Protein AF-A0A0J1DEU5-F1 (afdb_monomer)

Solvent-accessible surface area (backbone atoms only — not comparable to full-atom values): 6687 Å² total; per-residue (Å²): 137,84,91,90,86,87,87,84,80,80,67,83,76,70,78,75,77,57,91,84,40,64,64,74,37,68,69,47,44,53,52,52,51,53,51,29,33,53,48,34,14,52,49,46,26,48,51,55,50,52,54,48,52,56,52,40,75,73,45,62,92,90,36,78,75,68,42,69,74,60,47,59,59,48,52,54,51,39,45,55,50,19,44,55,43,24,75,67,50,72,81,43,57,34,57,52,51,44,59,73,70,36,57,91,81,73,76,78,79,128

pLDDT: mean 79.37, std 15.33, range [42.25, 94.75]

Structure (mmCIF, N/CA/C/O backbone):
data_AF-A0A0J1DEU5-F1
#
_entry.id   AF-A0A0J1DEU5-F1
#
loop_
_atom_site.group_PDB
_atom_site.id
_atom_site.type_symbol
_atom_site.label_atom_id
_atom_site.label_alt_id
_atom_site.label_comp_id
_atom_site.label_asym_id
_atom_site.label_entity_id
_atom_site.label_seq_id
_atom_site.pdbx_PDB_ins_code
_atom_site.Cartn_x
_atom_site.Cartn_y
_atom_site.Cartn_z
_atom_site.occupancy
_atom_site.B_iso_or_equiv
_atom_site.auth_seq_id
_atom_site.auth_comp_id
_atom_site.auth_asym_id
_atom_site.auth_atom_id
_atom_site.pdbx_PDB_model_num
ATOM 1 N N . MET A 1 1 ? -11.762 -31.891 -51.783 1.00 43.25 1 MET A N 1
ATOM 2 C CA . MET A 1 1 ? -11.118 -30.569 -51.910 1.00 43.25 1 MET A CA 1
ATOM 3 C C . MET A 1 1 ? -11.346 -29.836 -50.606 1.00 43.25 1 MET A C 1
ATOM 5 O O . MET A 1 1 ? -12.394 -30.013 -50.001 1.00 43.25 1 MET A O 1
ATOM 9 N N . GLN A 1 2 ? -10.273 -29.224 -50.136 1.00 46.03 2 GLN A N 1
ATOM 10 C CA . GLN A 1 2 ? -9.943 -28.857 -48.763 1.00 46.03 2 GLN A CA 1
ATOM 11 C C . GLN A 1 2 ? -10.456 -27.440 -48.436 1.00 46.03 2 GLN A C 1
ATOM 13 O O . GLN A 1 2 ? -10.935 -26.752 -49.331 1.00 46.03 2 GLN A O 1
ATOM 18 N N . ASP A 1 3 ? -10.293 -27.038 -47.174 1.00 42.25 3 ASP A N 1
ATOM 19 C CA . ASP A 1 3 ? -10.248 -25.648 -46.682 1.00 42.25 3 ASP A CA 1
ATOM 20 C C . ASP A 1 3 ? -11.563 -25.004 -46.211 1.00 42.25 3 ASP A C 1
ATOM 22 O O . ASP A 1 3 ? -12.228 -24.246 -46.908 1.00 42.25 3 ASP A O 1
ATOM 26 N N . GLY A 1 4 ? -11.891 -25.261 -44.940 1.00 44.59 4 GLY A N 1
ATOM 27 C CA . GLY A 1 4 ? -12.927 -24.544 -44.188 1.00 44.59 4 GLY A CA 1
ATOM 28 C C . GLY A 1 4 ? -12.643 -24.442 -42.684 1.00 44.59 4 GLY A C 1
ATOM 29 O O . GLY A 1 4 ? -13.579 -24.361 -41.896 1.00 44.59 4 GLY A O 1
ATOM 30 N N . ALA A 1 5 ? -11.377 -24.506 -42.261 1.00 48.38 5 ALA A N 1
ATOM 31 C CA . ALA A 1 5 ? -11.013 -24.512 -40.842 1.00 48.38 5 ALA A CA 1
ATOM 32 C C . ALA A 1 5 ? -9.666 -23.817 -40.592 1.00 48.38 5 ALA A C 1
ATOM 34 O O . ALA A 1 5 ? -8.685 -24.476 -40.268 1.00 48.38 5 ALA A O 1
ATOM 35 N N . ALA A 1 6 ? -9.594 -22.496 -40.770 1.00 49.72 6 ALA A N 1
ATOM 36 C CA . ALA A 1 6 ? -8.402 -21.735 -40.389 1.00 49.72 6 ALA A CA 1
ATOM 37 C C . ALA A 1 6 ? -8.687 -20.232 -40.238 1.00 49.72 6 ALA A C 1
ATOM 39 O O . ALA A 1 6 ? -8.122 -19.442 -40.979 1.00 49.72 6 ALA A O 1
ATOM 40 N N . ASP A 1 7 ? -9.557 -19.806 -39.313 1.00 49.03 7 ASP A N 1
ATOM 41 C CA . ASP A 1 7 ? -9.595 -18.368 -38.966 1.00 49.03 7 ASP A CA 1
ATOM 42 C C . ASP A 1 7 ? -10.149 -18.047 -37.563 1.00 49.03 7 ASP A C 1
ATOM 44 O O . ASP A 1 7 ? -10.826 -17.045 -37.356 1.00 49.03 7 ASP A O 1
ATOM 48 N N . LEU A 1 8 ? -9.890 -18.906 -36.568 1.00 48.91 8 LEU A N 1
ATOM 49 C CA . LEU A 1 8 ? -10.332 -18.662 -35.181 1.00 48.91 8 LEU A CA 1
ATOM 50 C C . LEU A 1 8 ? -9.198 -18.509 -34.158 1.00 48.91 8 LEU A C 1
ATOM 52 O O . LEU A 1 8 ? -9.488 -18.327 -32.982 1.00 48.91 8 LEU A O 1
ATOM 56 N N . ASP A 1 9 ? -7.928 -18.521 -34.577 1.00 49.56 9 ASP A N 1
ATOM 57 C CA . ASP A 1 9 ? -6.789 -18.494 -33.640 1.00 49.56 9 ASP A CA 1
ATOM 58 C C . ASP A 1 9 ? -5.964 -17.198 -33.676 1.00 49.56 9 ASP A C 1
ATOM 60 O O . ASP A 1 9 ? -4.837 -17.133 -33.186 1.00 49.56 9 ASP A O 1
ATOM 64 N N . LYS A 1 10 ? -6.514 -16.111 -34.231 1.00 52.38 10 LYS A N 1
ATOM 65 C CA . LYS A 1 10 ? -5.861 -14.802 -34.133 1.00 52.38 10 LYS A CA 1
ATOM 66 C C . LYS A 1 10 ? -6.138 -14.191 -32.761 1.00 52.38 10 LYS A C 1
ATOM 68 O O . LYS A 1 10 ? -6.927 -13.257 -32.626 1.00 52.38 10 LYS A O 1
ATOM 73 N N . ALA A 1 11 ? -5.463 -14.718 -31.739 1.00 52.53 11 ALA A N 1
ATOM 74 C CA . ALA A 1 11 ? -5.263 -13.993 -30.493 1.00 52.53 11 ALA A CA 1
ATOM 75 C C . ALA A 1 11 ? -4.787 -12.569 -30.839 1.00 52.53 11 ALA A C 1
ATOM 77 O O . ALA A 1 11 ? -3.959 -12.416 -31.748 1.00 52.53 11 ALA A O 1
ATOM 78 N N . PRO A 1 12 ? -5.308 -11.515 -30.185 1.00 48.41 12 PRO A N 1
ATOM 79 C CA . PRO A 1 12 ? -4.869 -10.161 -30.465 1.00 48.41 12 PRO A CA 1
ATOM 80 C C . PRO A 1 12 ? -3.375 -10.091 -30.153 1.00 48.41 12 PRO A C 1
ATOM 82 O O . PRO A 1 12 ? -2.962 -10.123 -28.995 1.00 48.41 12 PRO A O 1
ATOM 85 N N . VAL A 1 13 ? -2.557 -10.048 -31.205 1.00 51.69 13 VAL A N 1
ATOM 86 C CA . VAL A 1 13 ? -1.139 -9.719 -31.112 1.00 51.69 13 VAL A CA 1
ATOM 87 C C . VAL A 1 13 ? -1.077 -8.327 -30.506 1.00 51.69 13 VAL A C 1
ATOM 89 O O . VAL A 1 13 ? -1.387 -7.337 -31.169 1.00 51.69 13 VAL A O 1
ATOM 92 N N . ALA A 1 14 ? -0.760 -8.264 -29.212 1.00 58.12 14 ALA A N 1
ATOM 93 C CA . ALA A 1 14 ? -0.461 -7.008 -28.551 1.00 58.12 14 ALA A CA 1
ATOM 94 C C . ALA A 1 14 ? 0.622 -6.302 -29.383 1.00 58.12 14 ALA A C 1
ATOM 96 O O . ALA A 1 14 ? 1.576 -6.971 -29.801 1.00 58.12 14 ALA A O 1
ATOM 97 N N . PRO A 1 15 ? 0.474 -4.998 -29.676 1.00 57.72 15 PRO A N 1
ATOM 98 C CA . PRO A 1 15 ? 1.487 -4.276 -30.427 1.00 57.72 15 PRO A CA 1
ATOM 99 C C . PRO A 1 15 ? 2.829 -4.471 -29.721 1.00 57.72 15 PRO A C 1
ATOM 101 O O . PRO A 1 15 ? 2.924 -4.309 -28.501 1.00 57.72 15 PRO A O 1
ATOM 104 N N . ALA A 1 16 ? 3.838 -4.896 -30.484 1.00 58.84 16 ALA A N 1
ATOM 105 C CA . ALA A 1 16 ? 5.194 -5.030 -29.977 1.00 58.84 16 ALA A CA 1
ATOM 106 C C . ALA A 1 16 ? 5.588 -3.703 -29.320 1.00 58.84 16 ALA A C 1
ATOM 108 O O . ALA A 1 16 ? 5.368 -2.643 -29.906 1.00 58.84 16 ALA A O 1
ATOM 109 N N . ALA A 1 17 ? 6.098 -3.769 -28.088 1.00 60.91 17 ALA A N 1
ATOM 110 C CA . ALA A 1 17 ? 6.512 -2.582 -27.359 1.00 60.91 17 ALA A CA 1
ATOM 111 C C . ALA A 1 17 ? 7.526 -1.811 -28.213 1.00 60.91 17 ALA A C 1
ATOM 113 O O . ALA A 1 17 ? 8.549 -2.373 -28.609 1.00 60.91 17 ALA A O 1
ATOM 114 N N . ASP A 1 18 ? 7.208 -0.557 -28.533 1.00 65.00 18 ASP A N 1
ATOM 115 C CA . ASP A 1 18 ? 8.120 0.321 -29.254 1.00 65.00 18 ASP A CA 1
ATOM 116 C C . ASP A 1 18 ? 9.394 0.466 -28.403 1.00 65.00 18 ASP A C 1
ATOM 118 O O . ASP A 1 18 ? 9.293 0.872 -27.244 1.00 65.00 18 ASP A O 1
ATOM 122 N N . PRO A 1 19 ? 10.589 0.109 -28.905 1.00 62.00 19 PRO A N 1
ATOM 123 C CA . PRO A 1 19 ? 11.830 0.256 -28.147 1.00 62.00 19 PRO A CA 1
ATOM 124 C C . PRO A 1 19 ? 12.163 1.719 -27.799 1.00 62.00 19 PRO A C 1
ATOM 126 O O . PRO A 1 19 ? 13.043 1.951 -26.973 1.00 62.00 19 PRO A O 1
ATOM 129 N N . ALA A 1 20 ? 11.469 2.701 -28.391 1.00 70.75 20 ALA A N 1
ATOM 130 C CA . ALA A 1 20 ? 11.524 4.107 -27.987 1.00 70.75 20 ALA A CA 1
ATOM 131 C C . ALA A 1 20 ? 10.540 4.475 -26.853 1.00 70.75 20 ALA A C 1
ATOM 133 O O . ALA A 1 20 ? 10.569 5.606 -26.363 1.00 70.75 20 ALA A O 1
ATOM 134 N N . ASP A 1 21 ? 9.669 3.557 -26.417 1.00 78.50 21 ASP A N 1
ATOM 135 C CA . ASP A 1 21 ? 8.733 3.788 -25.317 1.00 78.50 21 ASP A CA 1
ATOM 136 C C . ASP A 1 21 ? 9.490 3.834 -23.976 1.00 78.50 21 ASP A C 1
ATOM 138 O O . ASP A 1 21 ? 10.060 2.817 -23.560 1.00 78.50 21 ASP A O 1
ATOM 142 N N . PRO A 1 22 ? 9.459 4.959 -23.236 1.00 76.81 22 PRO A N 1
ATOM 143 C CA . PRO A 1 22 ? 10.140 5.082 -21.949 1.00 76.81 22 PRO A CA 1
ATOM 144 C C . PRO A 1 22 ? 9.659 4.058 -20.910 1.00 76.81 22 PRO A C 1
ATOM 146 O O . PRO A 1 22 ? 10.377 3.787 -19.953 1.00 76.81 22 PRO A O 1
ATOM 149 N N . ARG A 1 23 ? 8.487 3.435 -21.092 1.00 80.62 23 ARG A N 1
ATOM 150 C CA . ARG A 1 23 ? 7.979 2.369 -20.210 1.00 80.62 23 ARG A CA 1
ATOM 151 C C . ARG A 1 23 ? 8.701 1.031 -20.373 1.00 80.62 23 ARG A C 1
ATOM 153 O O . ARG A 1 23 ? 8.499 0.136 -19.556 1.00 80.62 23 ARG A O 1
ATOM 160 N N . THR A 1 24 ? 9.528 0.889 -21.407 1.00 79.12 24 THR A N 1
ATOM 161 C CA . THR A 1 24 ? 10.413 -0.269 -21.600 1.00 79.12 24 THR A CA 1
ATOM 162 C C . THR A 1 24 ? 11.774 -0.089 -20.918 1.00 79.12 24 THR A C 1
ATOM 164 O O . THR A 1 24 ? 12.494 -1.071 -20.726 1.00 79.12 24 THR A O 1
ATOM 167 N N . ASP A 1 25 ? 12.117 1.137 -20.499 1.00 86.50 25 ASP A N 1
ATOM 168 C CA . ASP A 1 25 ? 13.357 1.427 -19.783 1.00 86.50 25 ASP A CA 1
ATOM 169 C C . ASP A 1 25 ? 13.335 0.838 -18.363 1.00 86.50 25 ASP A C 1
ATOM 171 O O . ASP A 1 25 ? 12.395 1.019 -17.584 1.00 86.50 25 ASP A O 1
ATOM 175 N N . LYS A 1 26 ? 14.427 0.167 -17.985 1.00 85.00 26 LYS A N 1
ATOM 176 C CA . LYS A 1 26 ? 14.591 -0.454 -16.666 1.00 85.00 26 LYS A CA 1
ATOM 177 C C . LYS A 1 26 ? 14.527 0.567 -15.533 1.00 85.00 26 LYS A C 1
ATOM 179 O O . LYS A 1 26 ? 13.967 0.256 -14.481 1.00 85.00 26 LYS A O 1
ATOM 184 N N . ALA A 1 27 ? 15.086 1.764 -15.721 1.00 88.94 27 ALA A N 1
ATOM 185 C CA . ALA A 1 27 ? 15.052 2.793 -14.682 1.00 88.94 27 ALA A CA 1
ATOM 186 C C . ALA A 1 27 ? 13.622 3.307 -14.460 1.00 88.94 27 ALA A C 1
ATOM 188 O O . ALA A 1 27 ? 13.193 3.474 -13.313 1.00 88.94 27 ALA A O 1
ATOM 189 N N . TYR A 1 28 ? 12.857 3.480 -15.541 1.00 89.62 28 TYR A N 1
ATOM 190 C CA . TYR A 1 28 ? 11.435 3.802 -15.464 1.00 89.62 28 TYR A CA 1
ATOM 191 C C . TYR A 1 28 ? 10.642 2.708 -14.742 1.00 89.62 28 TYR A C 1
ATOM 193 O O . TYR A 1 28 ? 9.904 3.009 -13.806 1.00 89.62 28 TYR A O 1
ATOM 201 N N . VAL A 1 29 ? 10.831 1.441 -15.118 1.00 89.62 29 VAL A N 1
ATOM 202 C CA . VAL A 1 29 ? 10.138 0.291 -14.508 1.00 89.62 29 VAL A CA 1
ATOM 203 C C . VAL A 1 29 ? 10.428 0.199 -13.011 1.00 89.62 29 VAL A C 1
ATOM 205 O O . VAL A 1 29 ? 9.506 0.009 -12.218 1.00 89.62 29 VAL A O 1
ATOM 208 N N . ALA A 1 30 ? 11.683 0.392 -12.597 1.00 90.38 30 ALA A N 1
ATOM 209 C CA . ALA A 1 30 ? 12.059 0.394 -11.185 1.00 90.38 30 ALA A CA 1
ATOM 210 C C . ALA A 1 30 ? 11.387 1.539 -10.411 1.00 90.38 30 ALA A C 1
ATOM 212 O O . ALA A 1 30 ? 10.861 1.330 -9.315 1.00 90.38 30 ALA A O 1
ATOM 213 N N . LYS A 1 31 ? 11.346 2.743 -10.996 1.00 92.62 31 LYS A N 1
ATOM 214 C CA . LYS A 1 31 ? 10.664 3.897 -10.398 1.00 92.62 31 LYS A CA 1
ATOM 215 C C . LYS A 1 31 ? 9.154 3.676 -10.298 1.00 92.62 31 LYS A C 1
ATOM 217 O O . LYS A 1 31 ? 8.576 3.955 -9.251 1.00 92.62 31 LYS A O 1
ATOM 222 N N . ALA A 1 32 ? 8.530 3.159 -11.355 1.00 91.44 32 ALA A N 1
ATOM 223 C CA . ALA A 1 32 ? 7.108 2.836 -11.381 1.00 91.44 32 ALA A CA 1
ATOM 224 C C . ALA A 1 32 ? 6.762 1.760 -10.344 1.00 91.44 32 ALA A C 1
ATOM 226 O O . ALA A 1 32 ? 5.789 1.909 -9.613 1.00 91.44 32 ALA A O 1
ATOM 227 N N . THR A 1 33 ? 7.598 0.726 -10.220 1.00 91.75 33 THR A N 1
ATOM 228 C CA . THR A 1 33 ? 7.431 -0.338 -9.220 1.00 91.75 33 THR A CA 1
ATOM 229 C C . THR A 1 33 ? 7.495 0.223 -7.806 1.00 91.75 33 THR A C 1
ATOM 231 O O . THR A 1 33 ? 6.602 -0.037 -7.003 1.00 91.75 33 THR A O 1
ATOM 234 N N . LYS A 1 34 ? 8.500 1.056 -7.510 1.00 93.31 34 LYS A N 1
ATOM 235 C CA . LYS A 1 34 ? 8.613 1.711 -6.203 1.00 93.31 34 LYS A CA 1
ATOM 236 C C . LYS A 1 34 ? 7.384 2.572 -5.892 1.00 93.31 34 LYS A C 1
ATOM 238 O O . LYS A 1 34 ? 6.814 2.446 -4.814 1.00 93.31 34 LYS A O 1
ATOM 243 N N . ALA A 1 35 ? 6.949 3.393 -6.846 1.00 94.75 35 ALA A N 1
ATOM 244 C CA . ALA A 1 35 ? 5.773 4.243 -6.677 1.00 94.75 35 ALA A CA 1
ATOM 245 C C . ALA A 1 35 ? 4.485 3.428 -6.465 1.00 94.75 35 ALA A C 1
ATOM 247 O O . ALA A 1 35 ? 3.646 3.814 -5.658 1.00 94.75 35 ALA A O 1
ATOM 248 N N . ALA A 1 36 ? 4.335 2.290 -7.148 1.00 93.81 36 ALA A N 1
ATOM 249 C CA . ALA A 1 36 ? 3.183 1.408 -6.987 1.00 93.81 36 ALA A CA 1
ATOM 250 C C . ALA A 1 36 ? 3.131 0.768 -5.586 1.00 93.81 36 ALA A C 1
ATOM 252 O O . ALA A 1 36 ? 2.058 0.692 -4.992 1.00 93.81 36 ALA A O 1
ATOM 253 N N . VAL A 1 37 ? 4.281 0.364 -5.034 1.00 93.50 37 VAL A N 1
ATOM 254 C CA . VAL A 1 37 ? 4.383 -0.172 -3.661 1.00 93.50 37 VAL A CA 1
ATOM 255 C C . VAL A 1 37 ? 4.110 0.912 -2.611 1.00 93.50 37 VAL A C 1
ATOM 257 O O . VAL A 1 37 ? 3.396 0.676 -1.635 1.00 93.50 37 VAL A O 1
ATOM 260 N N . GLU A 1 38 ? 4.632 2.125 -2.807 1.00 93.81 38 GLU A N 1
ATOM 261 C CA . GLU A 1 38 ? 4.332 3.264 -1.927 1.00 93.81 38 GLU A CA 1
ATOM 262 C C . GLU A 1 38 ? 2.837 3.609 -1.967 1.00 93.81 38 GLU A C 1
ATOM 264 O O . GLU A 1 38 ? 2.212 3.766 -0.919 1.00 93.81 38 GLU A O 1
ATOM 269 N N . PHE A 1 39 ? 2.236 3.643 -3.159 1.00 94.44 39 PHE A N 1
ATOM 270 C CA . PHE A 1 39 ? 0.797 3.831 -3.324 1.00 94.44 39 PHE A CA 1
ATOM 271 C C . PHE A 1 39 ? -0.011 2.764 -2.576 1.00 94.44 39 PHE A C 1
ATOM 273 O O . PHE A 1 39 ? -0.941 3.108 -1.850 1.00 94.44 39 PHE A O 1
ATOM 280 N N . GLU A 1 40 ? 0.349 1.485 -2.708 1.00 93.06 40 GLU A N 1
ATOM 281 C CA . GLU A 1 40 ? -0.322 0.392 -1.996 1.00 93.06 40 GLU A CA 1
ATOM 282 C C . GLU A 1 40 ? -0.206 0.555 -0.471 1.00 93.06 40 GLU A C 1
ATOM 284 O O . GLU A 1 40 ? -1.193 0.373 0.241 1.00 93.06 40 GLU A O 1
ATOM 289 N N . SER A 1 41 ? 0.947 1.008 0.033 1.00 93.12 41 SER A N 1
ATOM 290 C CA . SER A 1 41 ? 1.143 1.310 1.461 1.00 93.12 41 SER A CA 1
ATOM 291 C C . SER A 1 41 ? 0.191 2.410 1.948 1.00 93.12 41 SER A C 1
ATOM 293 O O . SER A 1 41 ? -0.448 2.279 2.997 1.00 93.12 41 SER A O 1
ATOM 295 N N . PHE A 1 42 ? 0.061 3.499 1.182 1.00 93.50 42 PHE A N 1
ATOM 296 C CA . PHE A 1 42 ? -0.880 4.574 1.504 1.00 93.50 42 PHE A CA 1
ATOM 297 C C . PHE A 1 42 ? -2.330 4.102 1.426 1.00 93.50 42 PHE A C 1
ATOM 299 O O . PHE A 1 42 ? -3.126 4.437 2.300 1.00 93.50 42 PHE A O 1
ATOM 306 N N . PHE A 1 43 ? -2.663 3.297 0.419 1.00 93.88 43 PHE A N 1
ATOM 307 C CA . PHE A 1 43 ? -4.003 2.757 0.238 1.00 93.88 43 PHE A CA 1
ATOM 308 C C . PHE A 1 43 ? -4.426 1.869 1.415 1.00 93.88 43 PHE A C 1
ATOM 310 O O . PHE A 1 43 ? -5.495 2.087 1.981 1.00 93.88 43 PHE A O 1
ATOM 317 N N . ILE A 1 44 ? -3.581 0.921 1.835 1.00 93.00 44 ILE A N 1
ATOM 318 C CA . ILE A 1 44 ? -3.870 0.039 2.979 1.00 93.00 44 ILE A CA 1
ATOM 319 C C . ILE A 1 44 ? -4.032 0.863 4.257 1.00 93.00 44 ILE A C 1
ATOM 321 O O . ILE A 1 44 ? -5.018 0.690 4.969 1.00 93.00 44 ILE A O 1
ATOM 325 N N . SER A 1 45 ? -3.108 1.796 4.519 1.00 91.94 45 SER A N 1
ATOM 326 C CA . SER A 1 45 ? -3.189 2.682 5.691 1.00 91.94 45 SER A CA 1
ATOM 327 C C . SER A 1 45 ? -4.508 3.456 5.709 1.00 91.94 45 SER A C 1
ATOM 329 O O . SER A 1 45 ? -5.184 3.520 6.732 1.00 91.94 45 SER A O 1
ATOM 331 N N . HIS A 1 46 ? -4.901 4.012 4.560 1.00 93.38 46 HIS A N 1
ATOM 332 C CA . HIS A 1 46 ? -6.142 4.762 4.427 1.00 93.38 46 HIS A CA 1
ATOM 333 C C . HIS A 1 46 ? -7.374 3.879 4.655 1.00 93.38 46 HIS A C 1
ATOM 335 O O . HIS A 1 46 ? -8.284 4.285 5.370 1.00 93.38 46 HIS A O 1
ATOM 341 N N . MET A 1 47 ? -7.398 2.660 4.111 1.00 93.81 47 MET A N 1
ATOM 342 C CA . MET A 1 47 ? -8.497 1.717 4.341 1.00 93.81 47 MET A CA 1
ATOM 343 C C . MET A 1 47 ? -8.626 1.334 5.819 1.00 93.81 47 MET A C 1
ATOM 345 O O . MET A 1 47 ? -9.734 1.368 6.352 1.00 93.81 47 MET A O 1
ATOM 349 N N . LEU A 1 48 ? -7.516 1.036 6.502 1.00 92.19 48 LEU A N 1
ATOM 350 C CA . LEU A 1 48 ? -7.518 0.736 7.940 1.00 92.19 48 LEU A CA 1
ATOM 351 C C . LEU A 1 48 ? -8.052 1.917 8.762 1.00 92.19 48 LEU A C 1
ATOM 353 O O . LEU A 1 48 ? -8.919 1.738 9.623 1.00 92.19 48 LEU A O 1
ATOM 357 N N . GLN A 1 49 ? -7.606 3.131 8.438 1.00 90.56 49 GLN A N 1
ATOM 358 C CA . GLN A 1 49 ? -8.086 4.349 9.079 1.00 90.56 49 GLN A CA 1
ATOM 359 C C . GLN A 1 49 ? -9.594 4.552 8.857 1.00 90.56 49 GLN A C 1
ATOM 361 O O . GLN A 1 49 ? -10.327 4.774 9.820 1.00 90.56 49 GLN A O 1
ATOM 366 N N . GLN A 1 50 ? -10.080 4.413 7.618 1.00 92.19 50 GLN A N 1
ATOM 367 C CA . GLN A 1 50 ? -11.506 4.540 7.286 1.00 92.19 50 GLN A CA 1
ATOM 368 C C . GLN A 1 50 ? -12.364 3.492 8.009 1.00 92.19 50 GLN A C 1
ATOM 370 O O . GLN A 1 50 ? -13.430 3.816 8.538 1.00 92.19 50 GLN A O 1
ATOM 375 N N . MET A 1 51 ? -11.892 2.245 8.103 1.00 90.62 51 MET A N 1
ATOM 376 C CA . MET A 1 51 ? -12.573 1.204 8.875 1.00 90.62 51 MET A CA 1
ATOM 377 C C . MET A 1 51 ? -12.703 1.601 10.349 1.00 90.62 51 MET A C 1
ATOM 379 O O . MET A 1 51 ? -13.785 1.473 10.928 1.00 90.62 51 MET A O 1
ATOM 383 N N . ARG A 1 52 ? -11.643 2.147 10.953 1.00 86.31 52 ARG A N 1
ATOM 384 C CA . ARG A 1 52 ? -11.683 2.595 12.349 1.00 86.31 52 ARG A CA 1
ATOM 385 C C . ARG A 1 52 ? -12.581 3.811 12.551 1.00 86.31 52 ARG A C 1
ATOM 387 O O . ARG A 1 52 ? -13.318 3.846 13.532 1.00 86.31 52 ARG A O 1
ATOM 394 N N . GLU A 1 53 ? -12.549 4.783 11.645 1.00 88.19 53 GLU A N 1
ATOM 395 C CA . GLU A 1 53 ? -13.447 5.942 11.683 1.00 88.19 53 GLU A CA 1
ATOM 396 C C . GLU A 1 53 ? -14.911 5.494 11.652 1.00 88.19 53 GLU A C 1
ATOM 398 O O . GLU A 1 53 ? -15.693 5.908 12.508 1.00 88.19 53 GLU A O 1
ATOM 403 N N . SER A 1 54 ? -15.257 4.553 10.767 1.00 88.12 54 SER A N 1
ATOM 404 C CA . SER A 1 54 ? -16.609 3.988 10.710 1.00 88.12 54 SER A CA 1
ATOM 405 C C . SER A 1 54 ? -17.011 3.285 12.016 1.00 88.12 54 SER A C 1
ATOM 407 O O . SER A 1 54 ? -18.116 3.489 12.520 1.00 88.12 54 SER A O 1
ATOM 409 N N . ALA A 1 55 ? -16.094 2.523 12.624 1.00 85.81 55 ALA A N 1
ATOM 410 C CA . ALA A 1 55 ? -16.328 1.860 13.903 1.00 85.81 55 ALA A CA 1
ATOM 411 C C . ALA A 1 55 ? -16.475 2.865 15.060 1.00 85.81 55 ALA A C 1
ATOM 413 O O . ALA A 1 55 ? -17.281 2.652 15.965 1.00 85.81 55 ALA A O 1
ATOM 414 N N . ARG A 1 56 ? -15.736 3.981 15.021 1.00 84.38 56 ARG A N 1
ATOM 415 C CA . ARG A 1 56 ? -15.816 5.070 16.004 1.00 84.38 56 ARG A CA 1
ATOM 416 C C . ARG A 1 56 ? -17.148 5.811 15.925 1.00 84.38 56 ARG A C 1
ATOM 418 O O . ARG A 1 56 ? -17.717 6.113 16.970 1.00 84.38 56 ARG A O 1
ATOM 425 N N . THR A 1 57 ? -17.661 6.074 14.723 1.00 85.94 57 THR A N 1
ATOM 426 C CA . THR A 1 57 ? -18.976 6.709 14.532 1.00 85.94 57 THR A CA 1
ATOM 427 C C . THR A 1 57 ? -20.108 5.880 15.140 1.00 85.94 57 THR A C 1
ATOM 429 O O . THR A 1 57 ? -21.062 6.443 15.666 1.00 85.94 57 THR A O 1
ATOM 432 N N . LEU A 1 58 ? -19.994 4.550 15.101 1.00 86.62 58 L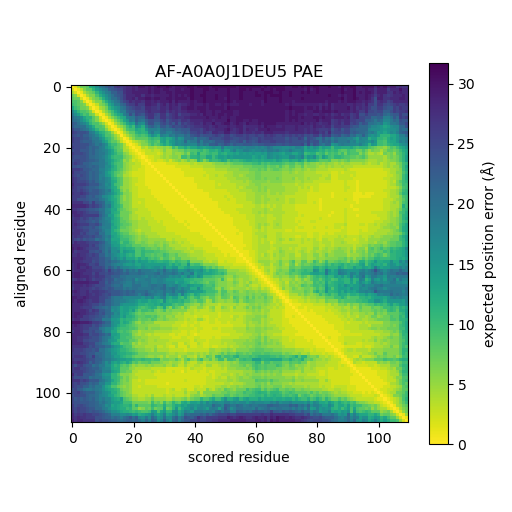EU A N 1
ATOM 433 C CA . LEU A 1 58 ? -20.988 3.628 15.658 1.00 86.62 58 LEU A CA 1
ATOM 434 C C . LEU A 1 58 ? -20.780 3.325 17.153 1.00 86.62 58 LEU A C 1
ATOM 436 O O . LEU A 1 58 ? -21.647 2.716 17.779 1.00 86.62 58 LEU A O 1
ATOM 440 N N . ALA A 1 59 ? -19.640 3.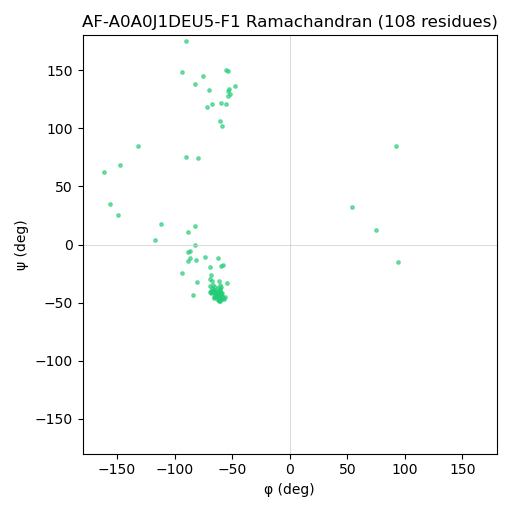709 17.730 1.00 85.56 59 ALA A N 1
ATOM 441 C CA . ALA A 1 59 ? -19.308 3.397 19.113 1.00 85.56 59 ALA A CA 1
ATOM 442 C C . ALA A 1 59 ? -20.092 4.280 20.110 1.00 85.56 59 ALA A C 1
ATOM 444 O O . ALA A 1 59 ? -20.287 5.474 19.854 1.00 85.56 59 ALA A O 1
ATOM 445 N N . PRO A 1 60 ? -20.474 3.739 21.286 1.00 85.06 60 PRO A N 1
ATOM 446 C CA . PRO A 1 60 ? -21.038 4.529 22.383 1.00 85.06 60 PRO A CA 1
ATOM 447 C C . PRO A 1 60 ? -20.133 5.710 22.764 1.00 85.06 60 PRO A C 1
ATOM 449 O O . PRO A 1 60 ? -18.913 5.612 22.631 1.00 8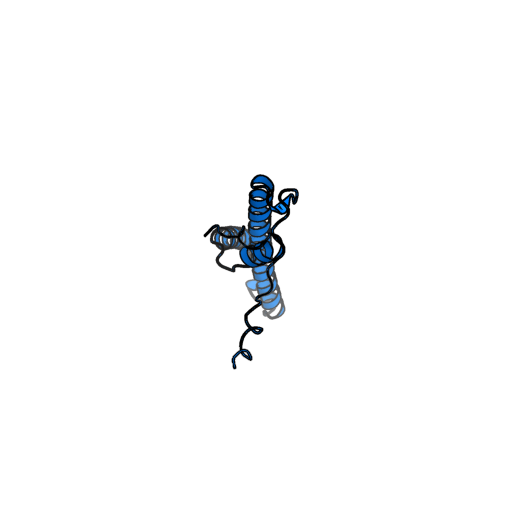5.06 60 PRO A O 1
ATOM 452 N N . GLU A 1 61 ? -20.714 6.815 23.245 1.00 79.31 61 GLU A N 1
ATOM 453 C CA . GLU A 1 61 ? -19.961 8.014 23.671 1.00 79.31 61 GLU A CA 1
ATOM 454 C C . GLU A 1 61 ? -18.883 7.704 24.718 1.00 79.31 61 GLU A C 1
ATOM 456 O O . GLU A 1 61 ? -17.788 8.255 24.659 1.00 79.31 61 GLU A O 1
ATOM 461 N N . ASP A 1 62 ? -19.142 6.726 25.582 1.00 80.88 62 ASP A N 1
ATOM 462 C CA . ASP A 1 62 ? -18.266 6.369 26.699 1.00 80.88 62 ASP A CA 1
ATOM 463 C C . ASP A 1 62 ? -17.191 5.328 26.303 1.00 80.88 62 ASP A C 1
ATOM 465 O O . ASP A 1 62 ? -16.532 4.732 27.156 1.00 80.88 62 ASP A O 1
ATOM 469 N N . SER A 1 63 ? -17.033 5.042 25.004 1.00 77.81 63 SER A N 1
ATOM 470 C CA . SER A 1 63 ? -16.132 4.001 24.498 1.00 77.81 63 SER A CA 1
ATOM 471 C C . SER A 1 63 ? -14.681 4.468 24.384 1.00 77.81 63 SER A C 1
ATOM 473 O O . SER A 1 63 ? -14.387 5.515 23.808 1.00 77.81 63 SER A O 1
ATOM 475 N N . ALA A 1 64 ? -13.745 3.600 24.779 1.00 74.25 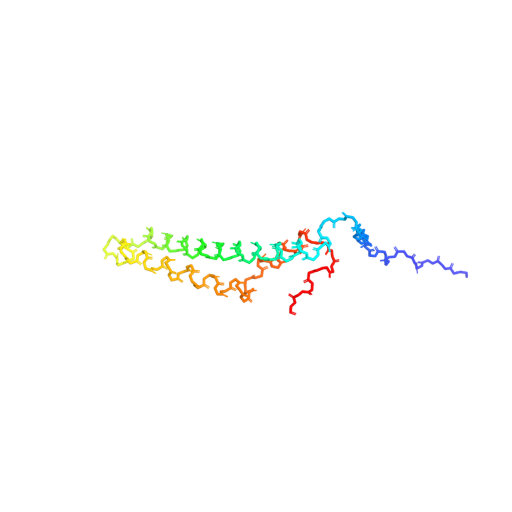64 ALA A N 1
ATOM 476 C CA . ALA A 1 64 ? -12.307 3.791 24.574 1.00 74.25 64 ALA A CA 1
ATOM 477 C C . ALA A 1 64 ? -11.902 3.971 23.091 1.00 74.25 64 ALA A C 1
ATOM 479 O O . ALA A 1 64 ? -10.822 4.478 22.801 1.00 74.25 64 ALA A O 1
ATOM 480 N N . MET A 1 65 ? -12.761 3.600 22.128 1.00 74.62 65 MET A N 1
ATOM 481 C CA . MET A 1 65 ? -12.535 3.866 20.696 1.00 74.62 65 MET A CA 1
ATOM 482 C C . MET A 1 65 ? -12.629 5.352 20.324 1.00 74.62 65 MET A C 1
ATOM 484 O O . MET A 1 65 ? -12.117 5.736 19.268 1.00 74.62 65 MET A O 1
ATOM 488 N N . LYS A 1 66 ? -13.258 6.189 21.160 1.00 78.06 66 LYS A N 1
ATOM 489 C CA . LYS A 1 66 ? -13.367 7.642 20.954 1.00 78.06 66 LYS A CA 1
ATOM 490 C C . LYS A 1 66 ? -12.199 8.437 21.544 1.00 78.06 66 LYS A C 1
ATOM 492 O O . LYS A 1 66 ? -12.106 9.629 21.267 1.00 78.06 66 LYS A O 1
ATOM 497 N N . ASP A 1 67 ? -11.287 7.796 22.279 1.00 79.12 67 ASP A N 1
ATOM 498 C CA . ASP A 1 67 ? -10.119 8.470 22.851 1.00 79.12 67 ASP A CA 1
ATOM 499 C C . ASP A 1 67 ? -9.141 8.932 21.742 1.00 79.12 67 ASP A C 1
ATOM 501 O O . ASP A 1 67 ? -8.655 8.096 20.965 1.00 79.12 67 ASP A O 1
ATOM 505 N N . PRO A 1 68 ? -8.845 10.244 21.638 1.00 71.38 68 PRO A N 1
ATOM 506 C CA . PRO A 1 68 ? -7.957 10.788 20.616 1.00 71.38 68 PRO A CA 1
ATOM 507 C C . PRO A 1 68 ? -6.488 10.361 20.778 1.00 71.38 68 PRO A C 1
ATOM 509 O O . PRO A 1 68 ? -5.810 10.181 19.767 1.00 71.38 68 PRO A O 1
ATOM 512 N N . VAL A 1 69 ? -5.997 10.133 22.002 1.00 75.44 69 VAL A N 1
ATOM 513 C CA . VAL A 1 69 ? -4.588 9.760 22.249 1.00 75.44 69 VAL A CA 1
ATOM 514 C C . VAL A 1 69 ? -4.298 8.348 21.736 1.00 75.44 69 VAL A C 1
ATOM 516 O O . VAL A 1 69 ? -3.226 8.076 21.195 1.00 75.44 69 VAL A O 1
ATOM 519 N N . ASN A 1 70 ? -5.278 7.450 21.848 1.00 76.25 70 ASN A N 1
ATOM 520 C CA . ASN A 1 70 ? -5.158 6.089 21.334 1.00 76.25 70 ASN A CA 1
ATOM 521 C C . ASN A 1 70 ? -5.148 6.058 19.792 1.00 76.25 70 ASN A C 1
ATOM 523 O O . ASN A 1 70 ? -4.503 5.194 19.202 1.00 76.25 70 ASN A O 1
ATOM 527 N N . SER A 1 71 ? -5.810 7.013 19.118 1.00 77.44 71 SER A N 1
ATOM 528 C CA . SER A 1 71 ? -5.793 7.077 17.644 1.00 77.44 71 SER A CA 1
ATOM 529 C C . SER A 1 71 ? -4.403 7.320 17.076 1.00 77.44 71 SER A C 1
ATOM 531 O O . SER A 1 71 ? -4.027 6.619 16.146 1.00 77.44 71 SER A O 1
ATOM 533 N N . ASP A 1 72 ? -3.631 8.248 17.641 1.00 83.06 72 ASP A N 1
ATOM 534 C CA . ASP A 1 72 ? -2.334 8.625 17.067 1.00 83.06 72 ASP A CA 1
ATOM 535 C C . ASP A 1 72 ? -1.329 7.464 17.122 1.00 83.06 72 ASP A C 1
ATOM 537 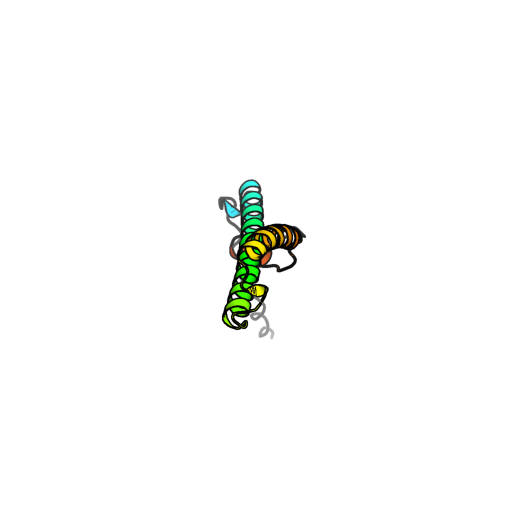O O . ASP A 1 72 ? -0.571 7.225 16.176 1.00 83.06 72 ASP A O 1
ATOM 541 N N . MET A 1 73 ? -1.338 6.695 18.220 1.00 86.31 73 MET A N 1
ATOM 542 C CA . MET A 1 73 ? -0.497 5.499 18.346 1.00 86.31 73 MET A CA 1
ATOM 543 C C . MET A 1 73 ? -0.923 4.403 17.363 1.00 86.31 73 MET A C 1
ATOM 545 O O . MET A 1 73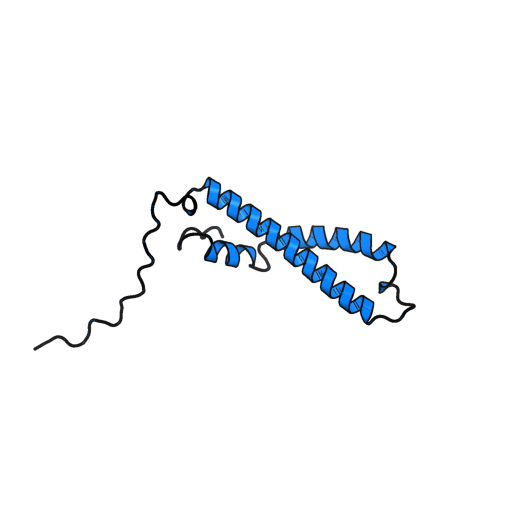 ? -0.066 3.752 16.761 1.00 86.31 73 MET A O 1
ATOM 549 N N . LEU A 1 74 ? -2.231 4.228 17.165 1.00 86.94 74 LEU A N 1
ATOM 550 C CA . LEU A 1 74 ? -2.771 3.281 16.191 1.00 86.94 74 LEU A CA 1
ATOM 551 C C . LEU A 1 74 ? -2.470 3.710 14.749 1.00 86.94 74 LEU A C 1
ATOM 553 O O . LEU A 1 74 ? -2.111 2.864 13.942 1.00 86.94 74 LEU A O 1
ATOM 557 N N . ASP A 1 75 ? -2.498 5.004 14.432 1.00 87.25 75 ASP A N 1
ATOM 558 C CA . ASP A 1 75 ? -2.147 5.525 13.105 1.00 87.25 75 ASP A CA 1
ATOM 559 C C . ASP A 1 75 ? -0.693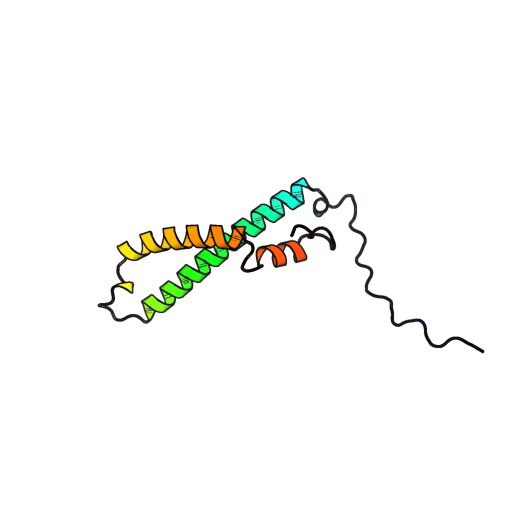 5.245 12.729 1.00 87.25 75 ASP A C 1
ATOM 561 O O . ASP A 1 75 ? -0.377 4.921 11.580 1.00 87.25 75 ASP A O 1
ATOM 565 N N . MET A 1 76 ? 0.220 5.370 13.693 1.00 89.00 76 MET A N 1
ATOM 566 C CA . MET A 1 76 ? 1.614 4.987 13.481 1.00 89.00 76 MET A CA 1
ATOM 567 C C . MET A 1 76 ? 1.747 3.476 13.260 1.00 89.00 76 MET A C 1
ATOM 569 O O . MET A 1 76 ? 2.484 3.059 12.363 1.00 89.00 76 MET A O 1
ATOM 573 N N . ALA A 1 77 ? 1.022 2.662 14.035 1.00 90.50 77 ALA A N 1
ATOM 574 C CA . ALA A 1 77 ? 1.012 1.209 13.878 1.00 90.50 77 ALA A CA 1
ATOM 575 C C . ALA A 1 77 ? 0.465 0.778 12.506 1.00 90.50 77 ALA A C 1
ATOM 577 O O . ALA A 1 77 ? 1.092 -0.041 11.830 1.00 90.50 77 ALA A O 1
ATOM 578 N N . ASP A 1 78 ? -0.632 1.386 12.057 1.00 89.06 78 ASP A N 1
ATOM 579 C CA . ASP A 1 78 ? -1.260 1.106 10.766 1.00 89.06 78 ASP A CA 1
ATOM 580 C C . ASP A 1 78 ? -0.324 1.435 9.603 1.00 89.06 78 ASP A C 1
ATOM 582 O O . ASP A 1 78 ? -0.179 0.629 8.687 1.00 89.06 78 ASP A O 1
ATOM 586 N N . LYS A 1 79 ? 0.380 2.574 9.657 1.00 91.00 79 LYS A N 1
ATOM 587 C CA . LYS A 1 79 ? 1.362 2.955 8.626 1.00 91.00 79 LYS A CA 1
ATOM 588 C C . LYS A 1 79 ? 2.518 1.960 8.533 1.00 91.00 79 LYS A C 1
ATOM 590 O O . LYS A 1 79 ? 2.939 1.608 7.430 1.00 91.00 79 LYS A O 1
ATOM 595 N N . MET A 1 80 ? 3.032 1.496 9.674 1.00 91.50 80 MET A N 1
ATOM 596 C CA . MET A 1 80 ? 4.098 0.487 9.703 1.00 91.50 80 MET A CA 1
ATOM 597 C C . MET A 1 80 ? 3.615 -0.854 9.142 1.00 91.50 80 MET A C 1
ATOM 599 O O . MET A 1 80 ? 4.299 -1.457 8.312 1.00 91.50 80 MET A O 1
ATOM 603 N N . LEU A 1 81 ? 2.425 -1.297 9.555 1.00 91.06 81 LEU A N 1
ATOM 604 C CA . LEU A 1 81 ? 1.811 -2.529 9.067 1.00 91.06 81 LEU A CA 1
ATOM 605 C C . LEU A 1 81 ? 1.556 -2.462 7.558 1.00 91.06 81 LEU A C 1
ATOM 607 O O . LEU A 1 81 ? 1.944 -3.368 6.823 1.00 91.06 81 LEU A O 1
ATOM 611 N N . ALA A 1 82 ? 0.964 -1.371 7.085 1.00 92.44 82 ALA A N 1
ATOM 612 C CA . ALA A 1 82 ? 0.664 -1.155 5.680 1.00 92.44 82 ALA A CA 1
ATOM 613 C C . ALA A 1 82 ? 1.923 -1.162 4.808 1.00 92.44 82 ALA A C 1
ATOM 615 O O . ALA A 1 82 ? 1.937 -1.816 3.766 1.00 92.44 82 ALA A O 1
ATOM 616 N N . GLY A 1 83 ? 2.998 -0.503 5.255 1.00 87.69 83 GLY A N 1
ATOM 617 C CA . GLY A 1 83 ? 4.288 -0.537 4.567 1.00 87.69 83 GLY A CA 1
ATOM 618 C C . GLY A 1 83 ? 4.855 -1.955 4.454 1.00 87.69 83 GLY A C 1
ATOM 619 O O . GLY A 1 83 ? 5.337 -2.348 3.391 1.00 87.69 83 GLY A O 1
ATOM 620 N N . HIS A 1 84 ? 4.749 -2.760 5.517 1.00 89.19 84 HIS A N 1
ATOM 621 C CA . HIS A 1 84 ? 5.184 -4.157 5.481 1.00 89.19 84 HIS A CA 1
ATOM 622 C C . HIS A 1 84 ? 4.340 -5.000 4.512 1.00 89.19 84 HIS A C 1
ATOM 624 O O . HIS A 1 84 ? 4.892 -5.726 3.684 1.00 89.19 84 HIS A O 1
ATOM 630 N N . MET A 1 85 ? 3.012 -4.870 4.563 1.00 89.19 85 MET A N 1
ATOM 631 C CA . MET A 1 85 ? 2.094 -5.625 3.702 1.00 89.19 85 MET A CA 1
ATOM 632 C C . MET A 1 85 ? 2.251 -5.275 2.217 1.00 89.19 85 MET A C 1
ATOM 634 O O . MET A 1 85 ? 2.257 -6.175 1.375 1.00 89.19 85 MET A O 1
ATOM 638 N N . ALA A 1 86 ? 2.422 -3.992 1.894 1.00 90.00 86 ALA A N 1
ATOM 639 C CA . ALA A 1 86 ? 2.684 -3.531 0.533 1.00 90.00 86 ALA A CA 1
ATOM 640 C C . ALA A 1 86 ? 4.056 -3.992 0.023 1.00 90.00 86 ALA A C 1
ATOM 642 O O . ALA A 1 86 ? 4.187 -4.440 -1.113 1.00 90.00 86 ALA A O 1
ATOM 643 N N . GLY A 1 87 ? 5.087 -3.962 0.876 1.00 85.62 87 GLY A N 1
ATOM 644 C CA . GLY A 1 87 ? 6.410 -4.490 0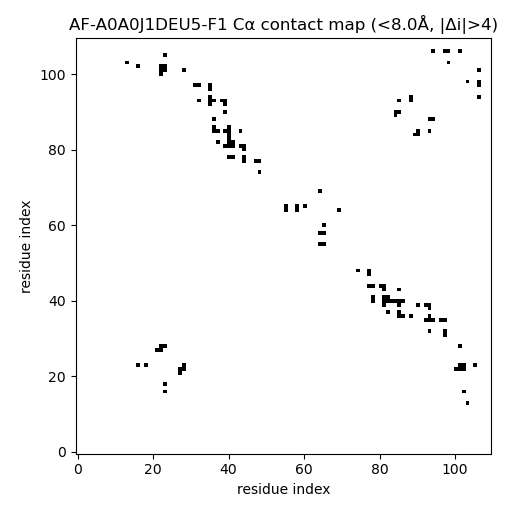.532 1.00 85.62 87 GLY A CA 1
ATOM 645 C C . GLY A 1 87 ? 6.399 -5.993 0.227 1.00 85.62 87 GLY A C 1
ATOM 646 O O . GLY A 1 87 ? 7.169 -6.454 -0.611 1.00 85.62 87 GLY A O 1
ATOM 647 N N . GLN A 1 88 ? 5.509 -6.754 0.870 1.00 88.56 88 GLN A N 1
ATOM 648 C CA . GLN A 1 88 ? 5.257 -8.167 0.556 1.00 88.56 88 GLN A CA 1
ATOM 649 C C . GLN A 1 88 ? 4.292 -8.373 -0.620 1.00 88.56 88 GLN A C 1
ATOM 651 O O . GLN A 1 88 ? 4.012 -9.515 -0.978 1.00 88.56 88 GLN A O 1
ATOM 656 N N . ARG A 1 89 ? 3.774 -7.293 -1.219 1.00 82.56 89 ARG A N 1
ATOM 657 C CA . ARG A 1 89 ? 2.790 -7.322 -2.313 1.00 82.56 89 ARG A CA 1
ATOM 658 C C . ARG A 1 89 ? 1.549 -8.156 -1.970 1.00 82.56 89 ARG A C 1
ATOM 660 O O . ARG A 1 89 ? 0.952 -8.786 -2.838 1.00 82.56 89 ARG A O 1
ATOM 667 N N . ALA A 1 90 ? 1.162 -8.176 -0.691 1.00 77.50 90 ALA A N 1
ATOM 668 C CA . ALA A 1 90 ? 0.146 -9.092 -0.170 1.00 77.50 90 ALA A CA 1
ATOM 669 C C . ALA A 1 90 ? -1.275 -8.800 -0.692 1.00 77.50 90 ALA A C 1
ATOM 671 O O . ALA A 1 90 ? -2.099 -9.709 -0.759 1.00 77.50 90 ALA A O 1
ATOM 672 N N . PHE A 1 91 ? -1.564 -7.548 -1.067 1.00 83.50 91 PHE A N 1
ATOM 673 C CA . PHE A 1 91 ? -2.865 -7.141 -1.613 1.00 83.50 91 PHE A CA 1
ATOM 674 C C . PHE A 1 91 ? -2.912 -7.166 -3.147 1.00 83.50 91 PHE A C 1
ATOM 676 O O . PHE A 1 91 ? -3.988 -7.323 -3.722 1.00 83.50 91 PHE A O 1
ATOM 683 N N . GLY A 1 92 ? -1.766 -7.036 -3.821 1.00 88.50 92 GLY A N 1
ATOM 684 C CA . GLY A 1 92 ? -1.662 -7.112 -5.279 1.00 88.50 92 GLY A CA 1
ATOM 685 C C . GLY A 1 92 ? -2.166 -5.870 -6.026 1.00 88.50 92 GLY A C 1
ATOM 686 O O . GLY A 1 92 ? -2.309 -5.909 -7.251 1.00 88.50 92 GLY A O 1
ATOM 687 N N . VAL A 1 93 ? -2.410 -4.750 -5.335 1.00 90.25 93 VAL A N 1
ATOM 688 C CA . VAL A 1 93 ? -2.792 -3.477 -5.970 1.00 90.25 93 VAL A CA 1
ATOM 689 C C . VAL A 1 93 ? -1.609 -2.913 -6.753 1.00 90.25 93 VAL A C 1
ATOM 691 O O . VAL A 1 93 ? -1.777 -2.473 -7.893 1.00 90.25 93 VAL A O 1
ATOM 694 N N . ALA A 1 94 ? -0.398 -3.004 -6.194 1.00 90.31 94 ALA A N 1
ATOM 695 C CA . ALA A 1 94 ? 0.819 -2.605 -6.893 1.00 90.31 94 ALA A CA 1
ATOM 696 C C . ALA A 1 94 ? 1.002 -3.396 -8.204 1.00 90.31 94 ALA A C 1
ATOM 698 O O . ALA A 1 94 ? 1.320 -2.824 -9.245 1.00 90.31 94 ALA A O 1
ATOM 699 N N . ASP A 1 95 ? 0.727 -4.703 -8.185 1.00 90.06 95 ASP A N 1
ATOM 700 C CA . ASP A 1 95 ? 0.740 -5.563 -9.374 1.00 90.06 95 ASP A CA 1
ATOM 701 C C . ASP A 1 95 ? -0.289 -5.167 -10.428 1.00 90.06 95 ASP A C 1
ATOM 703 O O . ASP A 1 95 ? 0.016 -5.165 -11.622 1.00 90.06 95 ASP A O 1
ATOM 707 N N . ALA A 1 96 ? -1.514 -4.857 -10.004 1.00 91.44 96 ALA A N 1
ATOM 708 C CA . ALA A 1 96 ? -2.577 -4.449 -10.913 1.00 91.44 96 ALA A CA 1
ATOM 709 C C . ALA A 1 96 ? -2.238 -3.124 -11.615 1.00 91.44 96 ALA A C 1
ATOM 711 O O . ALA A 1 96 ? -2.411 -3.006 -12.829 1.00 91.44 96 ALA A O 1
ATOM 712 N N . ILE A 1 97 ? -1.685 -2.158 -10.873 1.00 89.81 97 ILE A N 1
ATOM 713 C CA . ILE A 1 97 ? -1.252 -0.867 -11.422 1.00 89.81 97 ILE A CA 1
ATOM 714 C C . ILE A 1 97 ? -0.130 -1.065 -12.441 1.00 89.81 97 ILE A C 1
ATOM 716 O O . ILE A 1 97 ? -0.202 -0.532 -13.548 1.00 89.81 97 ILE A O 1
ATOM 720 N N . LEU A 1 98 ? 0.885 -1.864 -12.107 1.00 91.00 98 LEU A N 1
ATOM 721 C CA . LEU A 1 98 ? 2.001 -2.132 -13.017 1.00 91.00 98 LEU A CA 1
ATOM 722 C C . LEU A 1 98 ? 1.551 -2.881 -14.274 1.00 91.00 98 LEU A C 1
ATOM 724 O O . LEU A 1 98 ? 2.005 -2.557 -15.370 1.00 91.00 98 LEU A O 1
ATOM 728 N N . LYS A 1 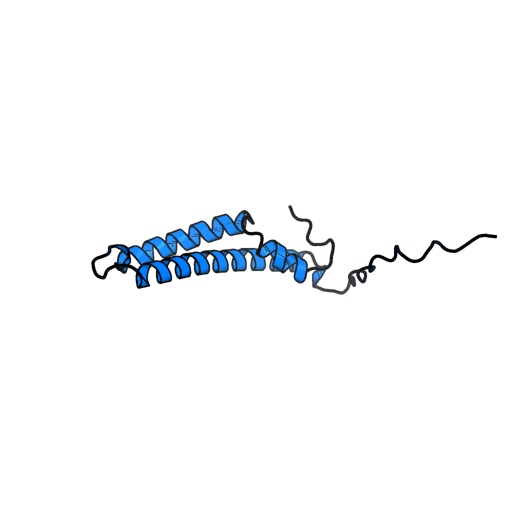99 ? 0.591 -3.805 -14.152 1.00 90.50 99 LYS A N 1
ATOM 729 C CA . LYS A 1 99 ? -0.032 -4.487 -15.298 1.00 90.50 99 LYS A CA 1
ATOM 730 C C . LYS A 1 99 ? -0.721 -3.546 -16.273 1.00 90.50 99 LYS A C 1
ATOM 732 O O . LYS A 1 99 ? -0.652 -3.795 -17.471 1.00 90.50 99 LYS A O 1
ATOM 737 N N . GLN A 1 100 ? -1.356 -2.491 -15.774 1.00 89.31 100 GLN A N 1
ATOM 738 C CA . GLN A 1 100 ? -2.009 -1.498 -16.623 1.00 89.31 100 GLN A CA 1
ATOM 739 C C . GLN A 1 100 ? -1.017 -0.480 -17.199 1.00 89.31 100 GLN A C 1
ATOM 741 O O . GLN A 1 100 ? -1.221 0.037 -18.297 1.00 89.31 100 GLN A O 1
ATOM 746 N N . LEU A 1 101 ? 0.040 -0.164 -16.448 1.00 87.88 101 LEU A N 1
ATOM 747 C CA . LEU A 1 101 ? 0.996 0.876 -16.808 1.00 87.88 101 LEU A CA 1
ATOM 748 C C . LEU A 1 101 ? 2.083 0.381 -17.769 1.00 87.88 101 LEU A C 1
ATOM 750 O O . LEU A 1 101 ? 2.442 1.101 -18.702 1.00 87.88 101 LEU A O 1
ATOM 754 N N . LEU A 1 102 ? 2.630 -0.810 -17.526 1.00 87.19 102 LEU A N 1
ATOM 755 C CA . LEU A 1 102 ? 3.775 -1.348 -18.257 1.00 87.19 102 LEU A CA 1
ATOM 756 C C . LEU A 1 102 ? 3.335 -2.224 -19.438 1.00 87.19 102 LEU A C 1
ATOM 758 O O . LEU A 1 102 ? 2.313 -2.909 -19.350 1.00 87.19 102 LEU A O 1
ATOM 762 N N . PRO A 1 103 ? 4.121 -2.263 -20.530 1.00 83.44 103 PRO A N 1
ATOM 763 C CA . PRO A 1 103 ? 3.848 -3.148 -21.653 1.00 83.44 103 PRO A CA 1
ATOM 764 C C . PRO A 1 103 ? 3.744 -4.626 -21.227 1.00 83.44 103 PRO A C 1
ATOM 766 O O . PRO A 1 103 ? 4.425 -5.055 -20.282 1.00 83.44 103 PRO A O 1
ATOM 769 N N . PRO A 1 104 ? 2.938 -5.445 -21.932 1.00 76.88 104 PRO A N 1
ATOM 770 C CA . PRO A 1 104 ? 2.815 -6.869 -21.639 1.00 76.88 104 PRO A CA 1
ATOM 771 C C . PRO A 1 104 ? 4.186 -7.562 -21.612 1.00 76.88 104 PRO A C 1
ATOM 773 O O . PRO A 1 104 ? 4.999 -7.391 -22.515 1.00 76.88 104 PRO A O 1
ATOM 776 N N . GLY A 1 105 ? 4.450 -8.359 -20.572 1.00 70.56 105 GLY A N 1
ATOM 777 C CA . GLY A 1 105 ? 5.699 -9.120 -20.426 1.00 70.56 105 GLY A CA 1
ATOM 778 C C . GLY A 1 105 ? 6.803 -8.444 -19.606 1.00 70.56 105 GLY A C 1
ATOM 779 O O . GLY A 1 105 ? 7.685 -9.155 -19.127 1.00 70.56 105 GLY A O 1
ATOM 780 N N . LEU A 1 106 ? 6.720 -7.132 -19.343 1.00 69.44 106 LEU A N 1
ATOM 781 C CA . LEU A 1 106 ? 7.664 -6.440 -18.448 1.00 69.44 106 LEU A CA 1
ATOM 782 C C . LEU A 1 106 ? 7.339 -6.595 -16.953 1.00 69.44 106 LEU A C 1
ATOM 784 O O . LEU A 1 106 ? 8.185 -6.334 -16.105 1.00 69.44 106 LEU A O 1
ATOM 788 N N . ASN A 1 107 ? 6.144 -7.083 -16.623 1.00 65.50 107 ASN A N 1
ATOM 789 C CA . ASN A 1 107 ? 5.666 -7.249 -15.246 1.00 65.50 107 ASN A CA 1
ATOM 790 C C . ASN A 1 107 ? 6.144 -8.542 -14.551 1.00 65.50 107 ASN A C 1
ATOM 792 O O . ASN A 1 107 ? 5.570 -8.946 -13.542 1.00 65.50 107 ASN A O 1
ATOM 796 N N . LYS A 1 108 ? 7.167 -9.227 -15.083 1.00 57.47 108 LYS A N 1
ATOM 797 C CA . LYS A 1 108 ? 7.728 -10.451 -14.484 1.00 57.47 108 LYS A CA 1
ATOM 798 C C . LYS A 1 108 ? 8.855 -10.113 -13.508 1.00 57.47 108 LYS A C 1
ATOM 800 O O . LYS A 1 108 ? 10.027 -10.306 -13.807 1.00 57.47 108 LYS A O 1
ATOM 805 N N . ALA A 1 109 ? 8.478 -9.618 -12.341 1.00 49.06 109 ALA A N 1
ATOM 806 C CA . ALA A 1 109 ? 9.326 -9.630 -11.158 1.00 49.06 109 ALA A CA 1
ATOM 807 C C . ALA A 1 109 ? 8.470 -10.171 -10.011 1.00 49.06 109 ALA A C 1
ATOM 809 O O . ALA A 1 109 ? 7.784 -9.417 -9.322 1.00 49.06 109 ALA A O 1
ATOM 810 N N . GLY A 1 110 ? 8.423 -11.500 -9.930 1.00 43.41 110 GLY A N 1
ATOM 811 C CA . GLY A 1 110 ? 8.034 -12.253 -8.744 1.00 43.41 110 GLY A CA 1
ATOM 812 C C . GLY A 1 110 ? 9.285 -12.913 -8.200 1.00 43.41 110 GLY A C 1
ATOM 813 O O . GLY A 1 110 ? 10.063 -13.408 -9.049 1.00 43.41 110 GLY A O 1
#

Mean predicted aligned error: 11.49 Å

Foldseek 3Di:
DDDDDPDDPPDPPQPDPDPPPCLPDPVNLVVLLVVLLVVQLVVQLVVVVVVLVVVCVVDDPPDPSVDPVVVVVVSVVSSVVSSVCSVVCVPVSSVVSSVVRHDPPPSPDD

Sequence (110 aa):
MQDGAADLDKAPVAPAADPADPRTDKAYVAKATKAAVEFESFFISHMLQQMRESARTLAPEDSAMKDPVNSDMLDMADKMLAGHMAGQRAFGVADAILKQLLPPGLNKAG

Secondary structure (DSSP, 8-state):
------SS-----PPPPPTT-GGGSHHHHHHHHHHHHHHHHHHHHHHHHHHHHHHHHHS-TT-GGG-HHHHHHHHHHHHHHHHHHHHTT-S-HHHHHHHHHSPTTTT---

Radius of gyration: 22.73 Å; Cα contacts (8 Å, |Δi|>4): 71; chains: 1; bounding box: 36×41×79 Å